Protein AF-A0A933DRX1-F1 (afdb_monomer_lite)

Foldseek 3Di:
DVVVLVVVLVVQLVVQLVVQLVVVVVCCVPPHPDDDDPVNSVVSSVVSNVVSNVVSCVVVVVVVVVVPD

pLDDT: mean 85.74, std 13.76, range [42.38, 97.44]

Sequence (69 aa):
MKQKYLKRFAEFLVIGIVFNIADNLVSLSVVSDTVITLRVVGIVLLLTLPFAVISELIVDGADIFRHHR

Radius of gyration: 15.31 Å; chains: 1; bounding box: 36×19×45 Å

Structure (mmCIF, N/CA/C/O backbone):
data_AF-A0A933DRX1-F1
#
_entry.id   AF-A0A933DRX1-F1
#
loop_
_atom_site.group_PDB
_atom_site.id
_atom_site.type_symbol
_atom_site.label_atom_id
_atom_site.label_alt_id
_atom_site.label_comp_id
_atom_site.label_asym_id
_atom_site.label_entity_id
_atom_site.label_seq_id
_atom_site.pdbx_PDB_ins_code
_atom_site.Cartn_x
_atom_site.Cartn_y
_atom_site.Cartn_z
_atom_site.occupancy
_atom_site.B_iso_or_equiv
_atom_site.auth_seq_id
_atom_site.auth_comp_id
_atom_site.auth_asym_id
_atom_site.auth_atom_id
_atom_site.pdbx_PDB_model_num
ATOM 1 N N . MET A 1 1 ? 21.380 8.568 -17.671 1.00 58.03 1 MET A N 1
ATOM 2 C CA . MET A 1 1 ? 20.743 7.228 -17.688 1.00 58.03 1 MET A CA 1
ATOM 3 C C . MET A 1 1 ? 20.292 6.765 -16.303 1.00 58.03 1 MET A C 1
ATOM 5 O O . MET A 1 1 ? 19.089 6.718 -16.111 1.00 58.03 1 MET A O 1
ATOM 9 N N . LYS A 1 2 ? 21.174 6.509 -15.319 1.00 62.41 2 LYS A N 1
ATOM 10 C CA . LYS A 1 2 ? 20.793 5.938 -13.999 1.00 62.41 2 LYS A CA 1
ATOM 11 C C . LYS A 1 2 ? 19.705 6.702 -13.216 1.00 62.41 2 LYS A C 1
ATOM 13 O O . LYS A 1 2 ? 18.815 6.075 -12.660 1.00 62.41 2 LYS A O 1
ATOM 18 N N . GLN A 1 3 ? 19.719 8.040 -13.219 1.00 72.00 3 GLN A N 1
ATOM 19 C CA . GLN A 1 3 ? 18.714 8.829 -12.482 1.00 72.00 3 GLN A CA 1
ATOM 20 C C . GLN A 1 3 ? 17.297 8.760 -13.078 1.00 72.00 3 GLN A C 1
ATOM 22 O O . GLN A 1 3 ? 16.327 8.917 -12.346 1.00 72.00 3 GLN A O 1
ATOM 27 N N . LYS A 1 4 ? 17.162 8.525 -14.393 1.00 76.31 4 LYS A N 1
ATOM 28 C CA . LYS A 1 4 ? 15.848 8.415 -15.049 1.00 76.31 4 LYS A CA 1
ATOM 29 C C . LYS A 1 4 ? 15.159 7.096 -14.682 1.00 76.31 4 LYS A C 1
ATOM 31 O O . LYS A 1 4 ? 13.963 7.104 -14.428 1.00 76.31 4 LYS A O 1
ATOM 36 N N . TYR A 1 5 ? 15.929 6.009 -14.599 1.00 75.81 5 TYR A N 1
ATOM 37 C CA . TYR A 1 5 ? 15.443 4.711 -14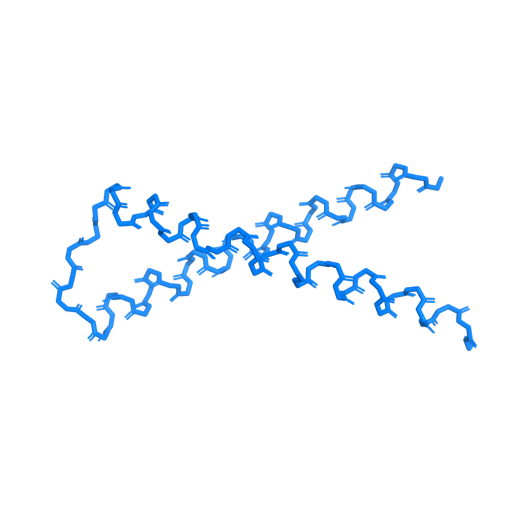.123 1.00 75.81 5 TYR A CA 1
ATOM 38 C C . TYR A 1 5 ? 15.064 4.766 -12.645 1.00 75.81 5 TYR A C 1
ATOM 40 O O . TYR A 1 5 ? 13.964 4.377 -12.295 1.00 75.81 5 TYR A O 1
ATOM 48 N N . LEU A 1 6 ? 15.903 5.367 -11.793 1.00 81.38 6 LEU A N 1
ATOM 49 C CA . LEU A 1 6 ? 15.595 5.467 -10.363 1.00 81.38 6 LEU A CA 1
ATOM 50 C C . LEU A 1 6 ? 14.319 6.279 -10.073 1.00 81.38 6 LEU A C 1
ATOM 52 O O . LEU A 1 6 ? 13.580 5.940 -9.155 1.00 81.38 6 LEU A O 1
ATOM 56 N N . LYS A 1 7 ? 14.046 7.336 -10.852 1.00 85.38 7 LYS A N 1
ATOM 57 C CA . LYS A 1 7 ? 12.797 8.105 -10.730 1.00 85.38 7 LYS A CA 1
ATOM 58 C C . LYS A 1 7 ? 11.571 7.291 -11.140 1.00 85.38 7 LYS A C 1
ATOM 60 O O . LYS A 1 7 ? 10.611 7.275 -10.384 1.00 85.38 7 LYS A O 1
ATOM 65 N N . ARG A 1 8 ? 11.629 6.595 -12.283 1.00 83.25 8 ARG A N 1
ATOM 66 C CA . ARG A 1 8 ? 10.542 5.702 -12.726 1.00 83.25 8 ARG A CA 1
ATOM 67 C C . ARG A 1 8 ? 10.291 4.597 -11.702 1.00 83.25 8 ARG A C 1
ATOM 69 O O . ARG A 1 8 ? 9.156 4.438 -11.274 1.00 83.25 8 ARG A O 1
ATOM 76 N N . PHE A 1 9 ? 11.360 3.955 -11.234 1.00 85.88 9 PHE A N 1
ATOM 77 C CA . PHE A 1 9 ? 11.302 2.938 -10.190 1.00 85.88 9 PHE A CA 1
ATOM 78 C C . PHE A 1 9 ? 10.604 3.446 -8.929 1.00 85.88 9 PHE A C 1
ATOM 80 O O . PHE A 1 9 ? 9.698 2.807 -8.406 1.00 85.88 9 PHE A O 1
ATOM 87 N N . ALA A 1 10 ? 10.990 4.630 -8.445 1.00 88.19 10 ALA A N 1
ATOM 88 C CA . ALA A 1 10 ? 10.364 5.226 -7.271 1.00 88.19 10 ALA A CA 1
ATOM 89 C C . ALA A 1 10 ? 8.885 5.582 -7.507 1.00 88.19 10 ALA A C 1
ATOM 91 O O . ALA A 1 10 ? 8.063 5.352 -6.624 1.00 88.19 10 ALA A O 1
ATOM 92 N N . GLU A 1 11 ? 8.533 6.122 -8.677 1.00 88.06 11 GLU A N 1
ATOM 93 C CA . GLU A 1 11 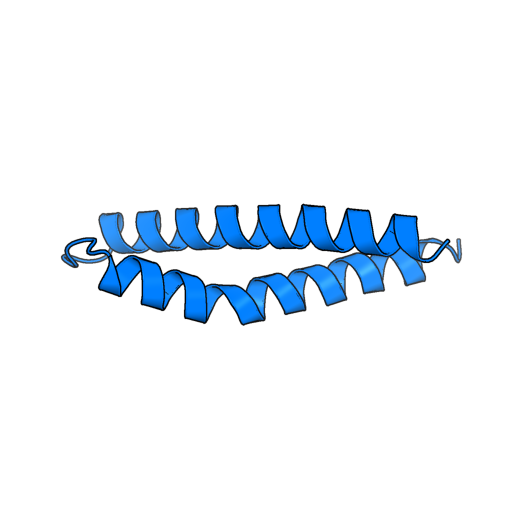? 7.149 6.464 -9.029 1.00 88.06 11 GLU A CA 1
ATOM 94 C C . GLU A 1 11 ? 6.250 5.224 -9.043 1.00 88.06 11 GLU A C 1
ATOM 96 O O . GLU A 1 11 ? 5.218 5.204 -8.368 1.00 88.06 11 GLU A O 1
ATOM 101 N N . PHE A 1 12 ? 6.654 4.167 -9.746 1.00 87.06 12 PHE A N 1
ATOM 102 C CA . PHE A 1 12 ? 5.870 2.938 -9.812 1.00 87.06 12 PHE A CA 1
ATOM 103 C C . PHE A 1 12 ? 5.854 2.172 -8.491 1.00 87.06 12 PHE A C 1
ATOM 105 O O . PHE A 1 12 ? 4.812 1.627 -8.132 1.00 87.06 12 PHE A O 1
ATOM 112 N N . LEU A 1 13 ? 6.944 2.190 -7.719 1.00 89.94 13 LEU A N 1
ATOM 113 C CA . LEU A 1 13 ? 6.959 1.609 -6.378 1.00 89.94 13 LEU A CA 1
ATOM 114 C C . LEU A 1 13 ? 5.943 2.309 -5.465 1.00 89.94 13 LEU A C 1
ATOM 116 O O . LEU A 1 13 ? 5.181 1.641 -4.770 1.00 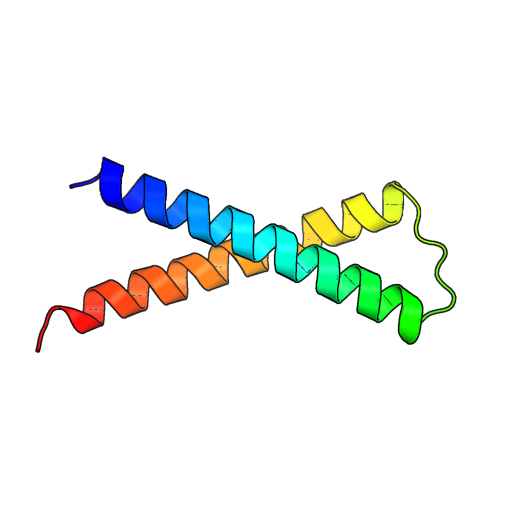89.94 13 LEU A O 1
ATOM 120 N N . VAL A 1 14 ? 5.891 3.646 -5.481 1.00 91.25 14 VAL A N 1
ATOM 121 C CA . VAL A 1 14 ? 4.930 4.418 -4.677 1.00 91.25 14 VAL A CA 1
ATOM 122 C C . VAL A 1 14 ? 3.497 4.127 -5.114 1.00 91.25 14 VAL A C 1
ATOM 124 O O . VAL A 1 14 ? 2.655 3.836 -4.267 1.00 91.25 14 VAL A O 1
ATOM 127 N N . ILE A 1 15 ? 3.219 4.152 -6.420 1.00 91.44 15 ILE A N 1
ATOM 128 C CA . ILE A 1 15 ? 1.889 3.831 -6.958 1.00 91.44 15 ILE A CA 1
ATOM 129 C C . ILE A 1 15 ? 1.500 2.399 -6.575 1.00 91.44 15 ILE A C 1
ATOM 131 O O . ILE A 1 15 ? 0.401 2.177 -6.070 1.00 91.44 15 ILE A O 1
ATOM 135 N N . GLY A 1 16 ? 2.413 1.443 -6.745 1.00 90.62 16 GLY A N 1
ATOM 136 C CA . GLY A 1 16 ? 2.217 0.042 -6.398 1.00 90.62 16 GLY A CA 1
ATOM 137 C C . GLY A 1 16 ? 1.880 -0.144 -4.923 1.00 90.62 16 GLY A C 1
ATOM 138 O O . GLY A 1 16 ? 0.909 -0.829 -4.613 1.00 90.62 16 GLY A O 1
ATOM 139 N N . ILE A 1 17 ? 2.614 0.503 -4.014 1.00 93.00 17 ILE A N 1
ATOM 140 C CA . ILE A 1 17 ? 2.330 0.467 -2.572 1.00 93.00 17 ILE A CA 1
ATOM 141 C C . ILE A 1 17 ? 0.947 1.059 -2.277 1.00 93.00 17 ILE A C 1
ATOM 143 O O . ILE A 1 17 ? 0.157 0.432 -1.576 1.00 93.00 17 ILE A O 1
ATOM 147 N N . VAL A 1 18 ? 0.629 2.238 -2.821 1.00 94.56 18 VAL A N 1
ATOM 148 C CA . VAL A 1 18 ? -0.653 2.917 -2.565 1.00 94.56 18 VAL A CA 1
ATOM 149 C C . VAL A 1 18 ? -1.832 2.064 -3.028 1.00 94.56 18 VAL A C 1
ATOM 151 O O . VAL A 1 18 ? -2.757 1.839 -2.249 1.00 94.56 18 VAL A O 1
ATOM 154 N N . PHE A 1 19 ? -1.784 1.550 -4.260 1.00 94.69 19 PHE A N 1
ATOM 155 C CA . PHE A 1 19 ? -2.846 0.699 -4.795 1.00 94.69 19 PHE A CA 1
ATOM 156 C C . PHE A 1 19 ? -2.973 -0.610 -4.021 1.00 94.69 19 PHE A C 1
ATOM 158 O O . PHE A 1 19 ? -4.081 -0.987 -3.655 1.00 94.69 19 PHE A O 1
ATOM 165 N N . ASN A 1 20 ? -1.856 -1.267 -3.698 1.00 94.44 20 ASN A N 1
ATOM 166 C CA . ASN A 1 20 ? -1.897 -2.511 -2.934 1.00 94.44 20 ASN A CA 1
ATOM 167 C C . ASN A 1 20 ? -2.500 -2.306 -1.540 1.00 94.44 20 ASN A C 1
ATOM 169 O O . ASN A 1 20 ? -3.320 -3.113 -1.106 1.00 94.44 20 ASN A O 1
ATOM 173 N N . ILE A 1 21 ? -2.122 -1.240 -0.830 1.00 95.88 21 ILE A N 1
ATOM 174 C CA . ILE A 1 21 ? -2.696 -0.941 0.486 1.00 95.88 21 ILE A CA 1
ATOM 175 C C . ILE A 1 21 ? -4.190 -0.660 0.355 1.00 95.88 21 ILE A C 1
ATOM 177 O O . ILE A 1 21 ? -4.968 -1.215 1.126 1.00 95.88 21 ILE A O 1
ATOM 181 N N . ALA A 1 22 ? -4.595 0.165 -0.614 1.00 96.31 22 ALA A N 1
ATOM 182 C CA . ALA A 1 22 ? -6.000 0.485 -0.831 1.00 96.31 22 ALA A CA 1
ATOM 183 C C . ALA A 1 22 ? -6.831 -0.782 -1.089 1.00 96.31 22 ALA A C 1
ATOM 185 O O . ALA A 1 22 ? -7.803 -1.016 -0.373 1.00 96.31 22 ALA A O 1
ATOM 186 N N . ASP A 1 23 ? -6.404 -1.644 -2.015 1.00 96.25 23 ASP A N 1
ATOM 187 C CA . ASP A 1 23 ? -7.099 -2.897 -2.336 1.00 96.25 23 ASP A CA 1
ATOM 188 C C . ASP A 1 23 ? -7.169 -3.857 -1.147 1.00 96.25 23 ASP A C 1
ATOM 190 O O . ASP A 1 23 ? -8.200 -4.492 -0.916 1.00 96.25 23 ASP A O 1
ATOM 194 N N . ASN A 1 24 ? -6.099 -3.955 -0.354 1.00 95.81 24 ASN A N 1
ATOM 195 C CA . ASN A 1 24 ? -6.091 -4.806 0.835 1.00 95.81 24 ASN A CA 1
ATOM 196 C C . ASN A 1 24 ? -7.035 -4.272 1.919 1.00 95.81 24 ASN A C 1
ATOM 198 O O . ASN A 1 24 ? -7.759 -5.052 2.533 1.00 95.81 24 ASN A O 1
ATOM 202 N N . LEU A 1 25 ? -7.067 -2.957 2.149 1.00 95.88 25 LEU A N 1
ATOM 203 C CA . LEU A 1 25 ? -7.983 -2.354 3.120 1.00 95.88 25 LEU A CA 1
ATOM 204 C C . LEU A 1 25 ? -9.441 -2.460 2.660 1.00 95.88 25 LEU A C 1
ATOM 206 O O . LEU A 1 25 ? -10.305 -2.774 3.478 1.00 95.88 25 LEU A O 1
ATOM 210 N N . VAL A 1 26 ? -9.712 -2.272 1.364 1.00 96.50 26 VAL A N 1
ATOM 211 C CA . VAL A 1 26 ? -11.040 -2.506 0.779 1.00 96.50 26 VAL A CA 1
ATOM 212 C C . VAL A 1 26 ? -11.436 -3.970 0.954 1.00 96.50 26 VAL A C 1
ATOM 214 O O . VAL A 1 26 ? -12.504 -4.247 1.494 1.00 96.50 26 VAL A O 1
ATOM 217 N N . SER A 1 27 ? -10.560 -4.911 0.603 1.00 96.25 27 SER A N 1
ATOM 218 C CA . SER A 1 27 ? -10.815 -6.347 0.767 1.00 96.25 27 SER A CA 1
ATOM 219 C C . SER A 1 27 ? -11.101 -6.719 2.220 1.00 96.25 27 SER A C 1
ATOM 221 O O . SER A 1 27 ? -12.069 -7.424 2.491 1.00 96.25 27 SER A O 1
ATOM 223 N N . LEU A 1 28 ? -10.316 -6.199 3.169 1.00 96.12 28 LEU A N 1
ATOM 224 C CA . LEU A 1 28 ? -10.563 -6.408 4.594 1.00 96.12 28 LEU A CA 1
ATOM 225 C C . LEU A 1 28 ? -11.917 -5.838 5.021 1.00 96.12 28 LEU A C 1
ATOM 227 O O . LEU A 1 28 ? -12.628 -6.512 5.749 1.00 96.12 28 LEU A O 1
ATOM 231 N N . SER A 1 29 ? -12.299 -4.654 4.535 1.00 93.38 29 SER A N 1
ATOM 232 C CA . SER A 1 29 ? -13.588 -4.033 4.875 1.00 93.38 29 SER A CA 1
ATOM 233 C C . SER A 1 29 ? -14.812 -4.744 4.287 1.00 93.38 29 SER A C 1
ATOM 235 O O . SER A 1 29 ? -15.900 -4.636 4.842 1.00 93.38 29 SER A O 1
ATOM 237 N N . VAL A 1 30 ? -14.648 -5.450 3.164 1.00 96.94 30 VAL A N 1
ATOM 238 C CA . VAL A 1 30 ? -15.748 -6.126 2.456 1.00 96.94 30 VAL A CA 1
ATOM 239 C C . VAL A 1 30 ? -15.880 -7.591 2.870 1.00 96.94 30 VAL A C 1
ATOM 241 O O . VAL A 1 30 ? -16.988 -8.118 2.911 1.00 96.94 30 VAL A O 1
ATOM 244 N N . VAL A 1 31 ? -14.761 -8.263 3.145 1.00 97.44 31 VAL A N 1
ATOM 245 C CA . VAL A 1 31 ? -14.715 -9.721 3.344 1.00 97.44 31 VAL A CA 1
ATOM 246 C C . VAL A 1 31 ? -14.557 -10.101 4.817 1.00 97.44 31 VAL A C 1
ATOM 248 O O . VAL A 1 31 ? -14.852 -11.234 5.190 1.00 97.44 31 VAL A O 1
ATOM 251 N N . SER A 1 32 ? -14.086 -9.187 5.668 1.00 94.94 32 SER A N 1
ATOM 252 C CA . SER A 1 32 ? -13.773 -9.471 7.067 1.00 94.94 32 SER A CA 1
ATOM 253 C C . SER A 1 32 ? -14.484 -8.516 8.020 1.00 94.94 32 SER A C 1
ATOM 255 O O . SER A 1 32 ? -14.620 -7.330 7.750 1.00 94.94 32 SER A O 1
ATOM 257 N N . ASP A 1 33 ? -14.812 -9.007 9.214 1.00 94.50 33 ASP A N 1
ATOM 258 C CA . ASP A 1 33 ? -15.274 -8.179 10.336 1.00 94.50 33 ASP A CA 1
ATOM 259 C C . ASP A 1 33 ? -14.114 -7.452 11.059 1.00 94.50 33 ASP A C 1
ATOM 261 O O . ASP A 1 33 ? -14.239 -7.002 12.201 1.00 94.50 33 ASP A O 1
ATOM 265 N N . THR A 1 34 ? -12.936 -7.368 10.430 1.00 93.00 34 THR A N 1
ATOM 266 C CA . THR A 1 34 ? -11.741 -6.769 11.033 1.00 93.00 34 THR A CA 1
ATOM 267 C C . THR A 1 34 ? -11.872 -5.250 11.108 1.00 93.00 34 THR A C 1
ATOM 269 O O . THR A 1 34 ? -11.967 -4.562 10.094 1.00 93.00 34 THR A O 1
ATOM 272 N N . VAL A 1 35 ? -11.763 -4.696 12.317 1.00 94.38 35 VAL A N 1
ATOM 273 C CA . VAL A 1 35 ? -11.688 -3.242 12.515 1.00 94.38 35 VAL A CA 1
ATOM 274 C C . VAL A 1 35 ? -10.357 -2.712 11.977 1.00 94.38 35 VAL A C 1
ATOM 276 O O . VAL A 1 35 ? -9.280 -3.117 12.428 1.00 94.38 35 VAL A O 1
ATOM 279 N N . ILE A 1 36 ? -10.422 -1.763 11.040 1.00 96.12 36 ILE A N 1
ATOM 280 C CA . ILE A 1 36 ? -9.239 -1.107 10.475 1.00 96.12 36 ILE A CA 1
ATOM 281 C C . ILE A 1 36 ? -8.596 -0.218 11.548 1.00 96.12 36 ILE A C 1
ATOM 283 O O . ILE A 1 36 ? -9.043 0.890 11.833 1.00 96.12 36 ILE A O 1
ATOM 287 N N . THR A 1 37 ? -7.523 -0.719 12.155 1.00 96.62 37 THR A N 1
ATOM 288 C CA . THR A 1 37 ? -6.686 0.022 13.109 1.00 96.62 37 THR A CA 1
ATOM 289 C C . THR A 1 37 ? -5.341 0.376 12.477 1.00 96.62 37 THR A C 1
ATOM 291 O O . THR A 1 37 ? -4.926 -0.238 11.494 1.00 96.62 37 THR A O 1
ATOM 294 N N . LEU A 1 38 ? -4.589 1.307 13.076 1.00 96.69 38 LEU A N 1
ATOM 295 C CA . LEU A 1 38 ? -3.220 1.619 12.631 1.00 96.69 38 LEU A CA 1
ATOM 296 C C . LEU A 1 38 ? -2.301 0.385 12.618 1.00 96.69 38 LEU A C 1
ATOM 298 O O . LEU A 1 38 ? -1.415 0.290 11.773 1.00 96.69 38 LEU A O 1
ATOM 302 N N . ARG A 1 39 ? -2.538 -0.592 13.507 1.00 97.06 39 ARG A N 1
ATOM 303 C CA . ARG A 1 39 ? -1.826 -1.877 13.489 1.00 97.06 39 ARG A CA 1
ATOM 304 C C . ARG A 1 39 ? -2.135 -2.665 12.213 1.00 97.06 39 ARG A C 1
ATOM 306 O O . ARG A 1 39 ? -1.209 -3.186 11.603 1.00 97.06 39 ARG A O 1
ATOM 313 N N . VAL A 1 40 ? -3.405 -2.739 11.809 1.00 96.06 40 VAL A N 1
ATOM 314 C CA . VAL A 1 40 ? -3.820 -3.421 10.568 1.00 96.06 40 VAL A CA 1
ATOM 315 C C . VAL A 1 40 ? -3.196 -2.739 9.353 1.00 96.06 40 VAL A C 1
ATOM 317 O O . VAL A 1 40 ? -2.594 -3.417 8.528 1.00 96.06 40 VAL A O 1
ATOM 320 N N . VAL A 1 41 ? -3.242 -1.405 9.287 1.00 95.56 41 VAL A N 1
ATOM 321 C CA . VAL A 1 41 ? -2.599 -0.638 8.206 1.00 95.56 41 VAL A CA 1
ATOM 322 C C . VAL A 1 41 ? -1.091 -0.904 8.156 1.00 95.56 41 VAL A C 1
ATOM 324 O O . VAL A 1 41 ? -0.549 -1.129 7.079 1.00 95.56 41 VAL A O 1
ATOM 327 N N . GLY A 1 42 ? -0.417 -0.948 9.310 1.00 96.31 42 GLY A N 1
ATOM 328 C CA . GLY A 1 42 ? 1.007 -1.283 9.390 1.00 96.31 42 GLY A CA 1
ATOM 329 C C . GLY A 1 42 ? 1.330 -2.697 8.897 1.00 96.31 42 GLY A C 1
ATOM 330 O O . GLY A 1 42 ? 2.319 -2.883 8.194 1.00 96.31 42 GLY A O 1
ATOM 331 N N . ILE A 1 43 ? 0.484 -3.685 9.210 1.00 96.12 43 ILE A N 1
ATOM 332 C CA . ILE A 1 43 ? 0.631 -5.062 8.708 1.00 96.12 43 ILE A CA 1
ATOM 333 C C . ILE A 1 43 ? 0.435 -5.103 7.190 1.00 96.12 43 ILE A C 1
ATOM 335 O O . ILE A 1 43 ? 1.262 -5.679 6.488 1.00 96.12 43 ILE A O 1
ATOM 339 N N . VAL A 1 44 ? -0.620 -4.464 6.677 1.00 96.31 44 VAL A N 1
ATOM 340 C CA . VAL A 1 44 ? -0.896 -4.390 5.236 1.00 96.31 44 VAL A CA 1
ATOM 341 C C . VAL A 1 44 ? 0.262 -3.714 4.499 1.00 96.31 44 VAL A C 1
ATOM 343 O O . VAL A 1 44 ? 0.741 -4.243 3.502 1.00 96.31 44 VAL A O 1
ATOM 346 N N . LEU A 1 45 ? 0.785 -2.596 5.006 1.00 95.00 45 LEU A N 1
ATOM 347 C CA . LEU A 1 45 ? 1.967 -1.937 4.443 1.00 95.00 45 LEU A CA 1
ATO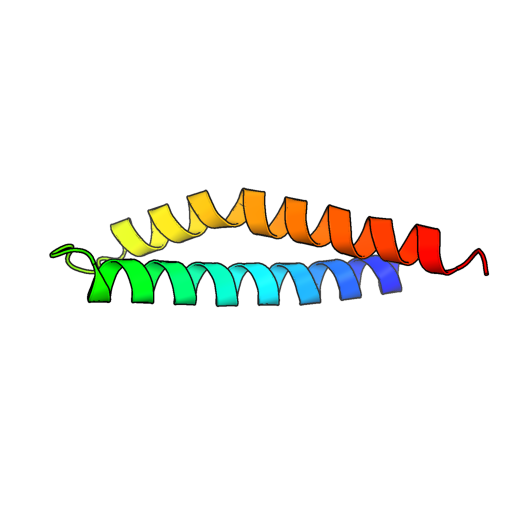M 348 C C . LEU A 1 45 ? 3.167 -2.898 4.381 1.00 95.00 45 LEU A C 1
ATOM 350 O O . LEU A 1 45 ? 3.813 -3.019 3.344 1.00 95.00 45 LEU A O 1
ATOM 354 N N . LEU A 1 46 ? 3.444 -3.619 5.469 1.00 95.56 46 LEU A N 1
ATOM 355 C CA . LEU A 1 46 ? 4.585 -4.532 5.538 1.00 95.56 46 LEU A CA 1
ATOM 356 C C . LEU A 1 46 ? 4.445 -5.720 4.572 1.00 95.56 46 LEU A C 1
ATOM 358 O O . LEU A 1 46 ? 5.427 -6.125 3.953 1.00 95.56 46 LEU A O 1
ATOM 362 N N . LEU A 1 47 ? 3.228 -6.244 4.410 1.00 94.12 47 LEU A N 1
ATOM 363 C CA . LEU A 1 47 ? 2.926 -7.328 3.472 1.00 94.12 47 LEU A CA 1
ATOM 364 C C . LEU A 1 47 ? 2.960 -6.876 2.013 1.00 94.12 47 LEU A C 1
ATOM 366 O O . LEU A 1 47 ? 3.359 -7.653 1.153 1.00 94.12 47 LEU A O 1
ATOM 370 N N . THR A 1 48 ? 2.560 -5.641 1.723 1.00 93.88 48 THR A N 1
ATOM 371 C CA . THR A 1 48 ? 2.466 -5.119 0.349 1.00 93.88 48 THR A CA 1
ATOM 372 C C . THR A 1 48 ? 3.811 -4.657 -0.212 1.00 93.88 48 THR A C 1
ATOM 374 O O . THR A 1 48 ? 4.001 -4.680 -1.427 1.00 93.88 48 THR A O 1
ATOM 377 N N . LEU A 1 49 ? 4.784 -4.328 0.645 1.00 91.31 49 LEU A N 1
ATOM 378 C CA . LEU A 1 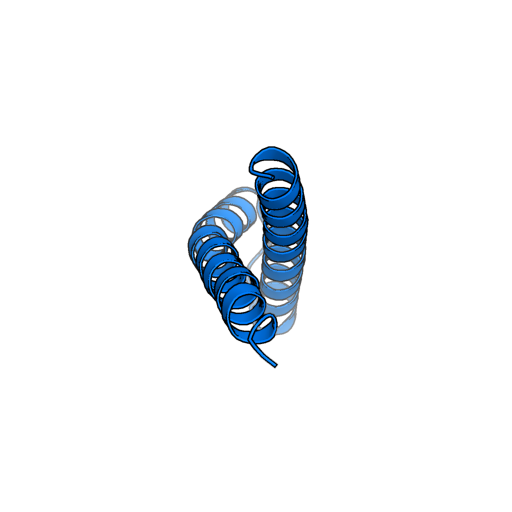49 ? 6.150 -3.967 0.247 1.00 91.31 49 LEU A CA 1
ATOM 379 C C . LEU A 1 49 ? 6.849 -4.986 -0.678 1.00 91.31 49 LEU A C 1
ATOM 381 O O . LEU A 1 49 ? 7.313 -4.567 -1.741 1.00 91.31 49 LEU A O 1
ATOM 385 N N . PRO A 1 50 ? 6.946 -6.293 -0.354 1.00 90.44 50 PRO A N 1
ATOM 386 C CA . PRO A 1 50 ? 7.592 -7.258 -1.244 1.00 90.44 50 PRO A CA 1
ATOM 387 C C . PRO A 1 50 ? 6.887 -7.359 -2.601 1.00 90.44 50 PRO A C 1
ATOM 389 O O . PRO A 1 50 ? 7.562 -7.437 -3.625 1.00 90.44 50 PRO A O 1
ATOM 392 N N . PHE A 1 51 ? 5.552 -7.290 -2.636 1.00 89.12 51 PHE A N 1
ATOM 393 C CA . PHE A 1 51 ? 4.800 -7.313 -3.892 1.00 89.12 51 PHE A CA 1
ATOM 394 C C . PHE A 1 51 ? 5.046 -6.062 -4.726 1.00 89.12 51 PHE A C 1
ATOM 396 O O . PHE A 1 51 ? 5.239 -6.181 -5.932 1.00 89.12 51 PHE A O 1
ATOM 403 N N . ALA A 1 52 ? 5.105 -4.882 -4.110 1.00 90.25 52 ALA A N 1
ATOM 404 C CA . ALA A 1 52 ? 5.398 -3.646 -4.824 1.00 90.25 52 ALA A CA 1
ATOM 405 C C . ALA A 1 52 ? 6.811 -3.660 -5.432 1.00 90.25 52 ALA A C 1
ATOM 407 O O . ALA A 1 52 ? 6.984 -3.293 -6.591 1.00 90.25 52 ALA A O 1
ATOM 408 N N . VAL A 1 53 ? 7.806 -4.165 -4.692 1.00 89.25 53 VAL A N 1
ATOM 409 C CA . VAL A 1 53 ? 9.182 -4.312 -5.194 1.00 89.25 53 VAL A CA 1
ATOM 410 C C . VAL A 1 53 ? 9.259 -5.341 -6.323 1.00 89.25 53 VAL A C 1
ATOM 412 O O . VAL A 1 53 ? 9.874 -5.069 -7.349 1.00 89.25 53 VAL A O 1
ATOM 415 N N . ILE A 1 54 ? 8.634 -6.513 -6.168 1.00 88.88 54 ILE A N 1
ATOM 416 C CA . ILE A 1 54 ? 8.640 -7.558 -7.204 1.00 88.88 54 ILE A CA 1
ATOM 417 C C . ILE A 1 54 ? 7.923 -7.076 -8.467 1.00 88.88 54 ILE A C 1
ATOM 419 O O . ILE A 1 54 ? 8.441 -7.267 -9.564 1.00 88.88 54 ILE A O 1
ATOM 423 N N . SER A 1 55 ? 6.760 -6.438 -8.318 1.00 84.81 55 SER A N 1
ATOM 424 C CA . SER A 1 55 ? 5.988 -5.901 -9.444 1.00 84.81 55 SER A CA 1
ATOM 425 C C . SER A 1 55 ? 6.824 -4.912 -10.240 1.00 84.81 55 SER A C 1
ATOM 427 O O . SER A 1 55 ? 6.870 -5.000 -11.463 1.00 84.81 55 SER A O 1
ATOM 429 N N . GLU A 1 56 ? 7.551 -4.038 -9.545 1.00 86.69 56 GLU A N 1
ATOM 430 C CA . GLU A 1 56 ? 8.415 -3.081 -10.213 1.00 86.69 56 GLU A CA 1
ATOM 431 C C . GLU A 1 56 ? 9.605 -3.748 -10.899 1.00 86.69 56 GLU A C 1
ATOM 433 O O . GLU A 1 56 ? 9.851 -3.489 -12.071 1.00 86.69 56 GLU A O 1
ATOM 438 N N . LEU A 1 57 ? 10.300 -4.675 -10.234 1.00 85.88 57 LEU A N 1
ATOM 439 C CA . LEU A 1 57 ? 11.404 -5.417 -10.854 1.00 85.88 57 LEU A CA 1
ATOM 440 C C . LEU A 1 57 ? 10.967 -6.177 -12.117 1.00 85.88 57 LEU A C 1
ATOM 442 O O . LEU A 1 57 ? 11.738 -6.276 -13.072 1.00 85.88 57 LEU A O 1
ATOM 446 N N . ILE A 1 58 ? 9.739 -6.702 -12.138 1.00 83.94 58 ILE A N 1
ATOM 447 C CA . ILE A 1 58 ? 9.162 -7.367 -13.312 1.00 83.94 58 ILE A CA 1
ATOM 448 C C . ILE A 1 58 ? 8.843 -6.352 -14.416 1.00 83.94 58 ILE A C 1
ATOM 450 O O . ILE A 1 58 ? 9.168 -6.611 -15.573 1.00 83.94 58 ILE A O 1
ATOM 454 N N . VAL A 1 59 ? 8.222 -5.216 -14.088 1.00 80.44 59 VAL A N 1
ATOM 455 C CA . VAL A 1 59 ? 7.844 -4.181 -15.065 1.00 80.44 59 VAL A CA 1
ATOM 456 C C . VAL A 1 59 ? 9.080 -3.528 -15.682 1.00 80.44 59 VAL A C 1
ATOM 458 O O . VAL A 1 59 ? 9.187 -3.474 -16.908 1.00 80.44 59 VAL A O 1
ATOM 461 N N . ASP A 1 60 ? 10.046 -3.114 -14.861 1.00 77.25 60 ASP A N 1
ATOM 462 C CA . ASP A 1 60 ? 11.316 -2.548 -15.328 1.00 77.25 60 ASP A CA 1
ATOM 463 C C . ASP A 1 60 ? 12.125 -3.601 -16.110 1.00 77.25 60 ASP A C 1
ATOM 465 O O . ASP A 1 60 ? 12.699 -3.307 -17.161 1.00 77.25 60 ASP A O 1
ATOM 469 N N . GLY A 1 61 ? 12.115 -4.862 -15.658 1.00 73.44 61 GLY A N 1
ATOM 470 C CA . GLY A 1 61 ? 12.717 -5.986 -16.376 1.00 73.44 61 GLY A CA 1
ATOM 471 C C . GLY A 1 61 ? 12.083 -6.230 -17.749 1.00 73.44 61 GLY A C 1
ATOM 472 O O . GLY A 1 61 ? 12.795 -6.457 -18.727 1.00 73.44 61 GLY A O 1
ATOM 473 N N . ALA A 1 62 ? 10.758 -6.135 -17.862 1.00 65.44 62 ALA A N 1
ATOM 474 C CA . ALA A 1 62 ? 10.040 -6.260 -19.128 1.00 65.44 62 ALA A CA 1
ATOM 475 C C . ALA A 1 62 ? 10.338 -5.093 -20.086 1.00 65.44 62 ALA A C 1
ATOM 477 O O . ALA A 1 6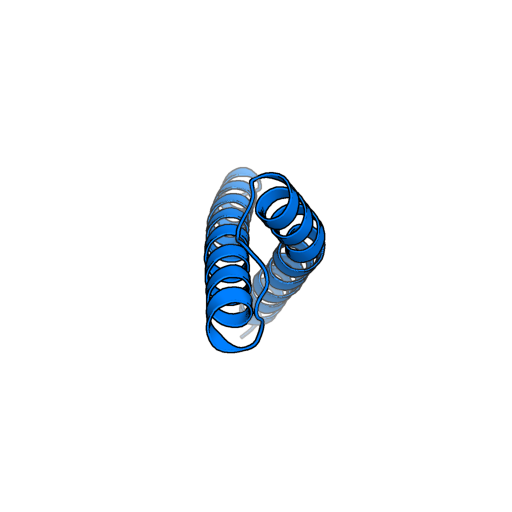2 ? 10.440 -5.306 -21.297 1.00 65.44 62 ALA A O 1
ATOM 478 N N . ASP A 1 63 ? 10.536 -3.881 -19.562 1.00 61.72 63 ASP A N 1
ATOM 479 C CA . ASP A 1 63 ? 10.917 -2.709 -20.358 1.00 61.72 63 ASP A CA 1
ATOM 480 C C . ASP A 1 63 ? 12.322 -2.873 -20.977 1.00 61.72 63 ASP A C 1
ATOM 482 O O . ASP A 1 63 ? 12.538 -2.489 -22.129 1.00 61.72 63 ASP A O 1
ATOM 486 N N . ILE A 1 64 ? 13.252 -3.548 -20.280 1.00 56.25 64 ILE A N 1
ATOM 487 C CA . ILE A 1 64 ? 14.575 -3.921 -20.824 1.00 56.25 64 ILE A CA 1
ATOM 488 C C . ILE A 1 64 ? 14.437 -4.843 -22.048 1.00 56.25 64 ILE A C 1
ATOM 490 O O . ILE A 1 64 ? 15.112 -4.633 -23.057 1.00 56.25 64 ILE A O 1
ATOM 494 N N . PHE A 1 65 ? 13.541 -5.836 -22.013 1.00 56.81 65 PHE A N 1
ATOM 495 C CA . PHE A 1 65 ? 13.322 -6.743 -23.151 1.00 56.81 65 PHE A CA 1
ATOM 496 C C . PHE A 1 65 ? 12.591 -6.083 -24.329 1.00 56.81 65 PHE A C 1
ATOM 498 O O . PHE A 1 65 ? 12.679 -6.561 -25.462 1.00 56.81 65 PHE A O 1
ATOM 505 N N . ARG A 1 66 ? 11.884 -4.973 -24.095 1.00 56.44 66 ARG A N 1
ATOM 506 C CA . ARG A 1 66 ? 11.081 -4.285 -25.114 1.00 56.44 66 ARG A CA 1
ATOM 507 C C . ARG A 1 66 ? 11.897 -3.338 -26.008 1.00 56.44 66 ARG A C 1
ATOM 509 O O . ARG A 1 66 ? 11.392 -2.923 -27.045 1.00 56.44 66 ARG A O 1
ATOM 516 N N . HIS A 1 67 ? 13.152 -3.034 -25.666 1.00 52.78 67 HIS A N 1
ATOM 517 C CA . HIS A 1 67 ? 14.066 -2.217 -26.486 1.00 52.78 67 HIS A CA 1
ATOM 518 C C . HIS A 1 67 ? 14.904 -3.005 -27.518 1.00 52.78 67 HIS A C 1
ATOM 520 O O . HIS A 1 67 ? 15.747 -2.417 -28.189 1.00 52.78 67 HIS A O 1
ATOM 526 N N . HIS A 1 68 ? 14.663 -4.312 -27.685 1.00 50.16 68 HIS A N 1
ATOM 527 C CA . HIS A 1 68 ? 15.325 -5.158 -28.694 1.00 50.16 68 HIS A CA 1
ATOM 528 C C . HIS A 1 68 ? 14.429 -5.544 -29.896 1.00 50.16 68 HIS A C 1
ATOM 530 O O . HIS A 1 68 ? 14.696 -6.545 -30.563 1.00 50.16 68 HIS A O 1
ATOM 536 N N . ARG A 1 69 ? 13.385 -4.764 -30.205 1.00 42.38 69 ARG A N 1
ATOM 537 C CA . ARG A 1 69 ? 12.683 -4.817 -31.501 1.00 42.38 69 ARG A CA 1
ATOM 538 C C . ARG A 1 69 ? 12.600 -3.444 -32.137 1.00 42.38 69 ARG A C 1
ATOM 540 O O . ARG A 1 69 ? 12.295 -2.490 -31.389 1.00 42.38 69 ARG A O 1
#

Secondary structure (DSSP, 8-state):
-HHHHHHHHHHHHHHHHHHHHHHHHHHHHHH------HHHHHHHHHHHHHHHHHHHHHHHHHHHHHTT-

Organism: NCBI:txid2750080